Protein AF-B1ASC2-F1 (afdb_monomer)

Structure (mmCIF, N/CA/C/O backbone):
data_AF-B1ASC2-F1
#
_entry.id   AF-B1ASC2-F1
#
loop_
_atom_site.group_PDB
_atom_site.id
_atom_site.type_symbol
_atom_site.label_atom_id
_atom_site.label_alt_id
_atom_site.label_comp_id
_atom_site.label_asym_id
_atom_site.label_entity_id
_atom_site.label_seq_id
_atom_site.pdbx_PDB_ins_code
_atom_site.Cartn_x
_atom_site.Cartn_y
_atom_site.Cartn_z
_atom_site.occupancy
_atom_site.B_iso_or_equiv
_atom_site.auth_seq_id
_atom_site.auth_comp_id
_atom_site.auth_asym_id
_atom_site.auth_atom_id
_atom_site.pdbx_PDB_model_num
ATOM 1 N N . MET A 1 1 ? -4.327 -18.646 -34.643 1.00 48.09 1 MET A N 1
ATOM 2 C CA . MET A 1 1 ? -3.359 -17.530 -34.500 1.00 48.09 1 MET A CA 1
ATOM 3 C C . MET A 1 1 ? -2.990 -17.373 -33.022 1.00 48.09 1 MET A C 1
ATOM 5 O O . MET A 1 1 ? -3.850 -17.023 -32.224 1.00 48.09 1 MET A O 1
ATOM 9 N N . VAL A 1 2 ? -1.765 -17.725 -32.619 1.00 52.84 2 VAL A N 1
ATOM 10 C CA . VAL A 1 2 ? -1.360 -17.762 -31.197 1.00 52.84 2 VAL A CA 1
ATOM 11 C C . VAL A 1 2 ? -1.056 -16.341 -30.705 1.00 52.84 2 VAL A C 1
ATOM 13 O O . VAL A 1 2 ? -0.264 -15.628 -31.321 1.00 52.84 2 VAL A O 1
ATOM 16 N N . LYS A 1 3 ? -1.694 -15.901 -29.609 1.00 54.62 3 LYS A N 1
ATOM 17 C CA . LYS A 1 3 ? -1.394 -14.604 -28.973 1.00 54.62 3 LYS A CA 1
ATOM 18 C C . LYS A 1 3 ? 0.093 -14.581 -28.577 1.00 54.62 3 LYS A C 1
ATOM 20 O O . LYS A 1 3 ? 0.542 -15.558 -27.977 1.00 54.62 3 LYS A O 1
ATOM 25 N N . PRO A 1 4 ? 0.861 -13.512 -28.869 1.00 59.12 4 PRO A N 1
ATOM 26 C CA . PRO A 1 4 ? 2.256 -13.432 -28.447 1.00 59.12 4 PRO A CA 1
ATOM 27 C C . PRO A 1 4 ? 2.325 -13.560 -26.920 1.00 59.12 4 PRO A C 1
ATOM 29 O O . PRO A 1 4 ? 1.859 -12.684 -26.192 1.00 59.12 4 PRO A O 1
ATOM 32 N N . LYS A 1 5 ? 2.854 -14.689 -26.435 1.00 58.66 5 LYS A N 1
ATOM 33 C CA . LYS A 1 5 ? 2.999 -14.963 -25.004 1.00 58.66 5 LYS A CA 1
ATOM 34 C C . LYS A 1 5 ? 4.185 -14.167 -24.470 1.00 58.66 5 LYS A C 1
ATOM 36 O O . LYS A 1 5 ? 5.317 -14.339 -24.917 1.00 58.66 5 LYS A O 1
ATOM 41 N N . TYR A 1 6 ? 3.930 -13.311 -23.484 1.00 61.12 6 TYR A N 1
ATOM 42 C CA . TYR A 1 6 ? 4.990 -12.774 -22.639 1.00 61.12 6 TYR A CA 1
ATOM 43 C C . TYR A 1 6 ? 5.645 -13.945 -21.894 1.00 61.12 6 TYR A C 1
ATOM 45 O O . TYR A 1 6 ? 4.983 -14.608 -21.097 1.00 61.12 6 TYR A O 1
ATOM 53 N N . LYS A 1 7 ? 6.928 -14.226 -22.163 1.00 60.34 7 LYS A N 1
ATOM 54 C CA . LYS A 1 7 ? 7.710 -15.148 -21.331 1.00 60.34 7 LYS A CA 1
ATOM 55 C C . LYS A 1 7 ? 7.836 -14.502 -19.948 1.00 60.34 7 LYS A C 1
ATOM 57 O O . LYS A 1 7 ? 8.426 -13.427 -19.824 1.00 60.34 7 LYS A O 1
ATOM 62 N N . GLY A 1 8 ? 7.194 -15.112 -18.949 1.00 58.59 8 GLY A N 1
ATOM 63 C CA . GLY A 1 8 ? 7.241 -14.668 -17.559 1.00 58.59 8 GLY A CA 1
ATOM 64 C C . GLY A 1 8 ? 8.684 -14.489 -17.089 1.00 58.59 8 GLY A C 1
ATOM 65 O O . GLY A 1 8 ? 9.594 -15.175 -17.554 1.00 58.59 8 GLY A O 1
ATOM 66 N N . ARG A 1 9 ? 8.903 -13.515 -16.206 1.00 59.28 9 ARG A N 1
ATOM 67 C CA . ARG A 1 9 ? 10.225 -13.229 -15.647 1.00 59.28 9 ARG A CA 1
ATOM 68 C C . ARG A 1 9 ? 10.634 -14.406 -14.755 1.00 59.28 9 ARG A C 1
ATOM 70 O O . ARG A 1 9 ? 9.859 -14.781 -13.881 1.00 59.28 9 ARG A O 1
ATOM 77 N N . SER A 1 10 ? 11.842 -14.942 -14.928 1.00 63.41 10 SER A N 1
ATOM 78 C CA . SER A 1 10 ? 12.499 -15.650 -13.828 1.00 63.41 10 SER A CA 1
ATOM 79 C C . SER A 1 10 ? 12.568 -14.700 -12.628 1.00 63.41 10 SER A C 1
ATOM 81 O O . SER A 1 10 ? 12.753 -13.490 -12.798 1.00 63.41 10 SER A O 1
ATOM 83 N N . THR A 1 11 ? 12.397 -15.223 -11.417 1.00 66.69 11 THR A N 1
ATOM 84 C CA . THR A 1 11 ? 12.449 -14.438 -10.170 1.00 66.69 11 THR A CA 1
ATOM 85 C C . THR A 1 11 ? 13.784 -13.716 -9.982 1.00 66.69 11 THR A C 1
ATOM 87 O O . THR A 1 11 ? 13.817 -12.674 -9.336 1.00 66.69 11 THR A O 1
ATOM 90 N N . ILE A 1 12 ? 14.859 -14.214 -10.604 1.00 74.50 12 ILE A N 1
ATOM 91 C CA . ILE A 1 12 ? 16.190 -13.599 -10.612 1.00 74.50 12 ILE A CA 1
ATOM 92 C C . ILE A 1 12 ? 16.609 -13.313 -12.056 1.00 74.50 12 ILE A C 1
ATOM 94 O O . ILE A 1 12 ? 16.599 -14.208 -12.909 1.00 74.50 12 ILE A O 1
ATOM 98 N N . ASN A 1 13 ? 16.994 -12.066 -12.332 1.00 79.56 13 ASN A N 1
ATOM 99 C CA . ASN A 1 13 ? 17.598 -11.667 -13.600 1.00 79.56 13 ASN A CA 1
ATOM 100 C C . ASN A 1 13 ? 19.127 -11.685 -13.472 1.00 79.56 13 ASN A C 1
ATOM 102 O O . ASN A 1 13 ? 19.689 -10.867 -12.751 1.00 79.56 13 ASN A O 1
ATOM 106 N N . ARG A 1 14 ? 19.796 -12.589 -14.195 1.00 82.69 14 ARG A N 1
ATOM 107 C CA . ARG A 1 14 ? 21.259 -12.770 -14.143 1.00 82.69 14 ARG A CA 1
ATOM 108 C C . ARG A 1 14 ? 22.046 -11.744 -14.974 1.00 82.69 14 ARG A C 1
ATOM 110 O O . ARG A 1 14 ? 23.262 -11.852 -15.071 1.00 82.69 14 ARG A O 1
ATOM 117 N N . SER A 1 15 ? 21.388 -10.774 -15.615 1.00 84.31 15 SER A N 1
ATOM 118 C CA . SER A 1 15 ? 22.087 -9.814 -16.474 1.00 84.31 15 SER A CA 1
ATOM 119 C C . SER A 1 15 ? 22.940 -8.819 -15.675 1.00 84.31 15 SER A C 1
ATOM 121 O O . SER A 1 15 ? 22.517 -8.296 -14.647 1.00 84.31 15 SER A O 1
ATOM 123 N N . ALA A 1 16 ? 24.120 -8.473 -16.189 1.00 86.31 16 ALA A N 1
ATOM 124 C CA . ALA A 1 16 ? 24.997 -7.458 -15.594 1.00 86.31 16 ALA A CA 1
ATOM 125 C C . ALA A 1 16 ? 24.606 -6.007 -15.966 1.00 86.31 16 ALA A C 1
ATOM 127 O O . ALA A 1 16 ? 25.355 -5.065 -15.718 1.00 86.31 16 ALA A O 1
ATOM 128 N N . ALA A 1 17 ? 23.435 -5.803 -16.583 1.00 87.62 17 ALA A N 1
ATOM 129 C CA . ALA A 1 17 ? 23.008 -4.498 -17.079 1.00 87.62 17 ALA A CA 1
ATOM 130 C C . ALA A 1 17 ? 22.857 -3.475 -15.942 1.00 87.62 17 ALA A C 1
ATOM 132 O O . ALA A 1 17 ? 22.321 -3.786 -14.880 1.00 87.62 17 ALA A O 1
ATOM 133 N N . SER A 1 18 ? 23.228 -2.217 -16.191 1.00 86.62 18 SER A N 1
ATOM 134 C CA . SER A 1 18 ? 23.142 -1.137 -15.193 1.00 86.62 18 SER A CA 1
ATOM 135 C C . SER A 1 18 ? 21.715 -0.858 -14.695 1.00 86.62 18 SER A C 1
ATOM 137 O O . SER A 1 18 ? 21.534 -0.326 -13.601 1.00 86.62 18 SER A O 1
ATOM 139 N N . THR A 1 19 ? 20.699 -1.246 -15.469 1.00 87.44 19 THR A N 1
ATOM 140 C CA . THR A 1 19 ? 19.272 -1.161 -15.123 1.00 87.44 19 THR A CA 1
ATOM 141 C C . THR A 1 19 ? 18.757 -2.363 -14.335 1.00 87.44 19 THR A C 1
ATOM 143 O O . THR A 1 19 ? 17.607 -2.342 -13.900 1.00 87.44 19 THR A O 1
ATOM 146 N N . ASN A 1 20 ? 19.554 -3.418 -14.150 1.00 90.25 20 ASN A N 1
ATOM 147 C CA . ASN A 1 20 ? 19.141 -4.597 -13.403 1.00 90.25 20 ASN A CA 1
ATOM 148 C C . ASN A 1 20 ? 19.358 -4.383 -11.893 1.00 90.25 20 ASN A C 1
ATOM 150 O O . ASN A 1 20 ? 20.506 -4.227 -11.476 1.00 90.25 20 ASN A O 1
ATOM 154 N N . PRO A 1 21 ? 18.298 -4.402 -11.060 1.00 89.00 21 PRO A N 1
ATOM 155 C CA . PRO A 1 21 ? 18.442 -4.287 -9.610 1.00 89.00 21 PRO A CA 1
ATOM 156 C C . PRO A 1 21 ? 19.147 -5.486 -8.963 1.00 89.00 21 PRO 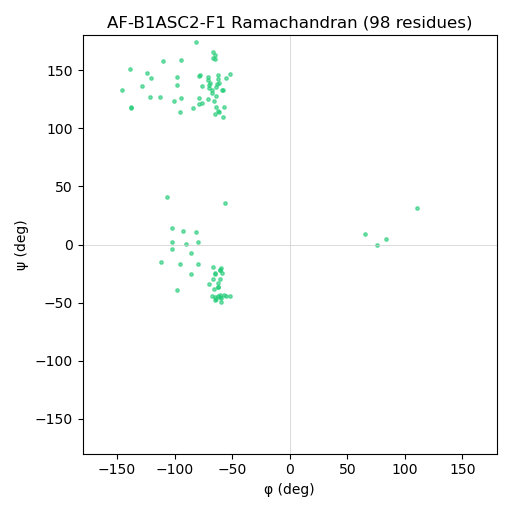A C 1
ATOM 158 O O . PRO A 1 21 ? 19.596 -5.366 -7.830 1.00 89.00 21 PRO A O 1
ATOM 161 N N . ASP A 1 22 ? 19.204 -6.632 -9.647 1.00 88.00 22 ASP A N 1
ATOM 162 C CA . ASP A 1 22 ? 19.778 -7.877 -9.119 1.00 88.00 22 ASP A CA 1
ATOM 163 C C . ASP A 1 22 ? 21.190 -8.153 -9.674 1.00 88.00 22 ASP A C 1
ATOM 165 O O . ASP A 1 22 ? 21.690 -9.270 -9.570 1.00 88.00 22 ASP A O 1
ATOM 169 N N . ARG A 1 23 ? 21.834 -7.155 -10.302 1.00 87.31 23 ARG A N 1
ATOM 170 C CA . ARG A 1 23 ? 23.201 -7.308 -10.820 1.00 87.31 23 ARG A CA 1
ATOM 171 C C . ARG A 1 23 ? 24.216 -7.372 -9.679 1.00 87.31 23 ARG A C 1
ATOM 173 O O . ARG A 1 23 ? 24.090 -6.643 -8.697 1.00 87.31 23 ARG A O 1
ATOM 180 N N . VAL A 1 24 ? 25.258 -8.179 -9.862 1.00 81.75 24 VAL A N 1
ATOM 181 C CA . VAL A 1 24 ? 26.421 -8.194 -8.966 1.00 81.75 24 VAL A CA 1
ATOM 182 C C . VAL A 1 24 ? 27.197 -6.884 -9.137 1.00 81.75 24 VAL A C 1
ATOM 184 O O . VAL A 1 24 ? 27.332 -6.367 -10.251 1.00 81.75 24 VAL A O 1
ATOM 187 N N . GLN A 1 25 ? 27.664 -6.312 -8.031 1.00 73.38 25 GLN A N 1
ATOM 188 C CA . GLN A 1 25 ? 28.511 -5.122 -8.038 1.00 73.38 25 GLN A CA 1
ATOM 189 C C . GLN A 1 25 ? 29.895 -5.514 -8.573 1.00 73.38 25 GLN A C 1
ATOM 191 O O . GLN A 1 25 ? 30.488 -6.481 -8.104 1.00 73.38 25 GLN A O 1
ATOM 196 N N . GLY A 1 26 ? 30.372 -4.824 -9.611 1.00 68.19 26 GLY A N 1
ATOM 197 C CA . GLY A 1 26 ? 31.677 -5.109 -10.214 1.00 68.19 26 GLY A CA 1
ATOM 198 C C . GLY A 1 26 ? 32.830 -4.822 -9.248 1.00 68.19 26 GLY A C 1
ATOM 199 O O . GLY A 1 26 ? 32.672 -4.051 -8.298 1.00 68.19 26 GLY A O 1
ATOM 200 N N . ALA A 1 27 ? 33.995 -5.423 -9.508 1.00 58.25 27 ALA A N 1
ATOM 201 C CA . ALA A 1 27 ? 35.225 -5.126 -8.778 1.00 58.25 27 ALA A CA 1
ATOM 202 C C . ALA A 1 27 ? 35.541 -3.619 -8.894 1.00 58.25 27 ALA A C 1
ATOM 204 O O . ALA A 1 27 ? 35.679 -3.103 -10.000 1.00 58.25 27 ALA A O 1
ATOM 205 N N . GLY A 1 28 ? 35.577 -2.907 -7.761 1.00 60.91 28 GLY A N 1
ATOM 206 C CA . GLY A 1 28 ? 35.709 -1.438 -7.703 1.00 60.91 28 GLY A CA 1
ATOM 207 C C . GLY A 1 28 ? 34.450 -0.699 -7.225 1.00 60.91 28 GLY A C 1
ATOM 208 O O . GLY A 1 28 ? 34.182 0.409 -7.680 1.00 60.91 28 GLY A O 1
ATOM 209 N N . GLY A 1 29 ? 33.661 -1.330 -6.344 1.00 59.75 29 GLY A N 1
ATOM 210 C CA . GLY A 1 29 ? 32.283 -1.025 -5.934 1.00 59.75 29 GLY A CA 1
ATOM 211 C C . GLY A 1 29 ? 31.919 0.361 -5.374 1.00 59.75 29 GLY A C 1
ATOM 212 O O . GLY A 1 29 ? 31.027 0.428 -4.543 1.00 59.75 29 GLY A O 1
ATOM 213 N N . GLN A 1 30 ? 32.498 1.465 -5.840 1.00 63.97 30 GLN A N 1
ATOM 214 C CA . GLN A 1 30 ? 32.151 2.821 -5.384 1.00 63.97 30 GLN A CA 1
ATOM 215 C C . GLN A 1 30 ? 31.442 3.677 -6.453 1.00 63.97 30 GLN A C 1
ATOM 217 O O . GLN A 1 30 ? 30.788 4.655 -6.118 1.00 63.97 30 GLN A O 1
ATOM 222 N N . ASN A 1 31 ? 31.473 3.281 -7.734 1.00 76.12 31 ASN A N 1
ATOM 223 C CA . ASN A 1 31 ? 30.886 4.061 -8.845 1.00 76.12 31 ASN A CA 1
ATOM 224 C C . ASN A 1 31 ? 29.530 3.532 -9.352 1.00 76.12 31 ASN A C 1
ATOM 226 O O . ASN A 1 31 ? 28.969 4.008 -10.343 1.00 76.12 31 ASN A O 1
ATOM 230 N N . MET A 1 32 ? 29.010 2.480 -8.725 1.00 83.75 32 MET A N 1
ATOM 231 C CA . MET A 1 32 ? 27.827 1.768 -9.187 1.00 83.75 32 MET A CA 1
ATOM 232 C C . MET A 1 32 ? 26.572 2.231 -8.448 1.00 83.75 32 MET A C 1
ATOM 234 O O . MET A 1 32 ? 26.564 2.356 -7.236 1.00 83.75 32 MET A O 1
ATOM 238 N N . ARG A 1 33 ? 25.468 2.417 -9.182 1.00 88.38 33 ARG A N 1
ATOM 239 C CA . ARG A 1 33 ? 24.158 2.690 -8.565 1.00 88.38 33 ARG A CA 1
ATOM 240 C C . ARG A 1 33 ? 23.686 1.507 -7.716 1.00 88.38 33 ARG A C 1
ATOM 242 O O . ARG A 1 33 ? 23.671 0.389 -8.234 1.00 88.38 33 ARG A O 1
ATOM 249 N N . ASP A 1 34 ? 23.183 1.797 -6.519 1.00 88.44 34 ASP A N 1
ATOM 250 C CA . ASP A 1 34 ? 22.562 0.819 -5.618 1.00 88.44 34 ASP A CA 1
ATOM 251 C C . ASP A 1 34 ? 21.251 0.242 -6.155 1.00 88.44 34 ASP A C 1
ATOM 253 O O . ASP A 1 34 ? 20.544 0.860 -6.961 1.00 88.44 34 ASP A O 1
ATOM 257 N N . ARG A 1 35 ? 20.849 -0.914 -5.614 1.00 90.31 35 ARG A N 1
ATOM 258 C CA . ARG A 1 35 ? 19.581 -1.591 -5.935 1.00 90.31 35 ARG A CA 1
ATOM 259 C C . ARG A 1 35 ? 18.362 -0.673 -5.797 1.00 90.31 35 ARG A C 1
ATOM 261 O O . ARG A 1 35 ? 17.497 -0.673 -6.676 1.00 90.31 35 ARG A O 1
ATOM 268 N N . GLY A 1 36 ? 18.297 0.117 -4.723 1.00 92.62 36 GLY A N 1
ATOM 269 C CA . GLY A 1 36 ? 17.217 1.083 -4.486 1.00 92.62 36 GLY A CA 1
ATOM 270 C C . GLY A 1 36 ? 17.188 2.186 -5.546 1.00 92.62 36 GLY A C 1
ATOM 271 O O . GLY A 1 36 ? 16.150 2.443 -6.160 1.00 92.62 36 GLY A O 1
ATOM 272 N N . THR A 1 37 ? 18.354 2.753 -5.852 1.00 92.62 37 THR A N 1
ATOM 273 C CA . THR A 1 37 ? 18.519 3.773 -6.894 1.00 92.62 37 THR A CA 1
ATOM 274 C C . THR A 1 37 ? 18.111 3.250 -8.270 1.00 92.62 37 THR A C 1
ATOM 276 O O . THR A 1 37 ? 17.380 3.926 -8.993 1.00 92.62 37 THR A O 1
ATOM 279 N N . ILE A 1 38 ? 18.507 2.027 -8.630 1.00 93.06 38 ILE A N 1
ATOM 280 C CA . ILE A 1 38 ? 18.115 1.405 -9.901 1.00 93.06 38 ILE A CA 1
ATOM 281 C C . ILE A 1 38 ? 16.593 1.226 -9.980 1.00 93.06 38 ILE A C 1
ATOM 283 O O . ILE A 1 38 ? 15.997 1.542 -11.009 1.00 93.06 38 ILE A O 1
ATOM 287 N N . ARG A 1 39 ? 15.94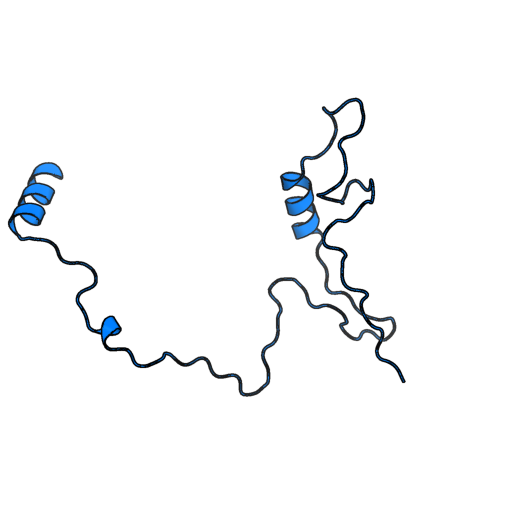1 0.750 -8.909 1.00 93.12 39 ARG A N 1
ATOM 288 C CA . ARG A 1 39 ? 14.473 0.600 -8.869 1.00 93.12 39 ARG A CA 1
ATOM 289 C C . ARG A 1 39 ? 13.761 1.940 -9.052 1.00 93.12 39 ARG A C 1
ATOM 291 O O . ARG A 1 39 ? 12.855 2.018 -9.878 1.00 93.12 39 ARG A O 1
ATOM 298 N N . ARG A 1 40 ? 14.213 2.990 -8.361 1.00 94.69 40 ARG A N 1
ATOM 299 C CA . ARG A 1 40 ? 13.685 4.356 -8.505 1.00 94.69 40 ARG A CA 1
ATOM 300 C C . ARG A 1 40 ? 13.840 4.886 -9.932 1.00 94.69 40 ARG A C 1
ATOM 302 O O . ARG A 1 40 ? 12.889 5.402 -10.503 1.00 94.69 40 ARG A O 1
ATOM 309 N N . LEU A 1 41 ? 15.012 4.724 -10.545 1.00 94.50 41 LEU A N 1
ATOM 310 C CA . LEU A 1 41 ? 15.228 5.162 -11.928 1.00 94.50 41 LEU A CA 1
ATOM 311 C C . LEU A 1 41 ? 14.384 4.365 -12.929 1.00 94.50 41 LEU A C 1
ATOM 313 O O . LEU A 1 41 ? 13.861 4.930 -13.885 1.00 94.50 41 LEU A O 1
ATOM 317 N N . ASN A 1 42 ? 14.226 3.059 -12.715 1.00 92.44 42 ASN A N 1
ATOM 318 C CA . ASN A 1 42 ? 13.363 2.231 -13.554 1.00 92.44 42 ASN A CA 1
ATOM 319 C C . ASN A 1 42 ? 11.882 2.603 -13.418 1.00 92.44 42 ASN A C 1
ATOM 321 O O . ASN A 1 42 ? 11.155 2.454 -14.398 1.00 92.44 42 ASN A O 1
ATOM 325 N N . MET A 1 43 ? 11.452 3.103 -12.254 1.00 93.06 43 MET A N 1
ATOM 326 C CA . MET A 1 43 ? 10.102 3.635 -12.058 1.00 93.06 43 MET A CA 1
ATOM 327 C C . MET A 1 43 ? 9.841 4.813 -13.010 1.00 93.06 43 MET A C 1
ATOM 329 O O . MET A 1 43 ? 8.893 4.755 -13.786 1.00 93.06 43 MET A O 1
ATOM 333 N N . TYR A 1 44 ? 10.746 5.797 -13.087 1.00 94.00 44 TYR A N 1
ATOM 334 C CA . TYR A 1 44 ? 10.593 6.925 -14.023 1.00 94.00 44 TYR A CA 1
ATOM 335 C C . TYR A 1 44 ? 10.651 6.527 -15.507 1.00 94.00 44 TYR A C 1
ATOM 337 O O . TYR A 1 44 ? 10.131 7.232 -16.366 1.00 94.00 44 TYR A O 1
ATOM 345 N N . ARG A 1 45 ? 11.293 5.400 -15.839 1.00 90.38 45 ARG A N 1
ATOM 346 C CA . ARG A 1 45 ? 11.432 4.911 -17.225 1.00 90.38 45 ARG A CA 1
ATOM 347 C C . ARG A 1 45 ? 10.296 3.988 -17.658 1.00 90.38 45 ARG A C 1
ATOM 349 O O . ARG A 1 45 ? 10.340 3.455 -18.771 1.00 90.38 45 ARG A O 1
ATOM 356 N N . GLN A 1 46 ? 9.323 3.729 -16.793 1.00 89.69 46 GLN A N 1
ATOM 357 C CA . GLN A 1 46 ? 8.314 2.725 -17.060 1.00 89.69 46 GLN A CA 1
ATOM 358 C C . GLN A 1 46 ? 7.356 3.157 -18.180 1.00 89.69 46 GLN A C 1
ATOM 360 O O . GLN A 1 46 ? 6.857 4.276 -18.196 1.00 89.69 46 GLN A O 1
ATOM 365 N N . LYS A 1 47 ? 7.078 2.241 -19.116 1.00 89.38 47 LYS A N 1
ATOM 366 C CA . LYS A 1 47 ? 6.110 2.428 -20.204 1.00 89.38 47 LYS A CA 1
ATOM 367 C C . LYS A 1 47 ? 5.296 1.157 -20.423 1.00 89.38 47 LYS A C 1
ATOM 369 O O . LYS A 1 47 ? 5.772 0.044 -20.184 1.00 89.38 47 LYS A O 1
ATOM 374 N N . GLU A 1 48 ? 4.073 1.335 -20.898 1.00 90.62 48 GLU A N 1
ATOM 375 C CA . GLU A 1 48 ? 3.218 0.256 -21.382 1.00 90.62 48 GLU A CA 1
ATOM 376 C C . GLU A 1 48 ? 3.863 -0.457 -22.580 1.00 90.62 48 GLU A C 1
ATOM 378 O O . GLU A 1 48 ? 4.436 0.181 -23.467 1.00 90.62 48 GLU A O 1
ATOM 383 N N . ARG A 1 49 ? 3.779 -1.792 -22.627 1.00 89.62 49 ARG A N 1
ATOM 384 C CA . ARG A 1 49 ? 4.364 -2.577 -23.726 1.00 89.62 49 ARG A CA 1
ATOM 385 C C . ARG A 1 49 ? 3.285 -2.978 -24.719 1.00 89.62 49 ARG A C 1
ATOM 387 O O . ARG A 1 49 ? 2.339 -3.671 -24.345 1.00 89.62 49 ARG A O 1
ATOM 394 N N . ARG A 1 50 ? 3.476 -2.616 -25.988 1.00 91.56 50 ARG A N 1
ATOM 395 C CA . ARG A 1 50 ? 2.589 -2.952 -27.112 1.00 91.56 50 ARG A CA 1
ATOM 396 C C . ARG A 1 50 ? 3.242 -3.953 -28.071 1.00 91.56 50 ARG A C 1
ATOM 398 O O . ARG A 1 50 ? 4.463 -4.094 -28.090 1.00 91.56 50 ARG A O 1
ATOM 405 N N . ASN A 1 51 ? 2.427 -4.669 -28.842 1.00 92.12 51 ASN A N 1
ATOM 406 C CA . ASN A 1 51 ? 2.885 -5.457 -29.986 1.00 92.12 51 ASN A CA 1
ATOM 407 C C . ASN A 1 51 ? 3.065 -4.562 -31.227 1.00 92.12 51 ASN A C 1
ATOM 409 O O . ASN A 1 51 ? 2.687 -3.393 -31.216 1.00 92.12 51 ASN A O 1
ATOM 413 N N . SER A 1 52 ? 3.592 -5.124 -32.317 1.00 92.38 52 SER A N 1
ATOM 414 C CA . SER A 1 52 ? 3.765 -4.408 -33.593 1.00 92.38 52 SER A CA 1
ATOM 415 C C . SER A 1 52 ? 2.461 -3.877 -34.202 1.00 92.38 52 SER A C 1
ATOM 417 O O . SER A 1 52 ? 2.494 -2.953 -35.000 1.00 92.38 52 SER A O 1
ATOM 419 N N . ARG A 1 53 ? 1.306 -4.427 -33.807 1.00 93.56 53 ARG A N 1
ATOM 420 C CA . ARG A 1 53 ? -0.034 -3.983 -34.226 1.00 93.56 53 ARG A CA 1
ATOM 421 C C . ARG A 1 53 ? -0.648 -2.954 -33.264 1.00 93.56 53 ARG A C 1
ATOM 423 O O . ARG A 1 53 ? -1.854 -2.743 -33.296 1.00 93.56 53 ARG A O 1
ATOM 430 N N . GLY A 1 54 ? 0.133 -2.404 -32.333 1.00 90.88 54 GLY A N 1
ATOM 431 C CA . GLY A 1 54 ? -0.325 -1.417 -31.350 1.00 90.88 54 GLY A CA 1
ATOM 432 C C . GLY A 1 54 ? -1.159 -1.969 -30.185 1.00 90.88 54 GLY A C 1
ATOM 433 O O . GLY A 1 54 ? -1.526 -1.206 -29.293 1.00 90.88 54 GLY A O 1
ATOM 434 N N . LYS A 1 55 ? -1.430 -3.281 -30.120 1.00 92.12 55 LYS A N 1
ATOM 435 C CA . LYS A 1 55 ? -2.189 -3.881 -29.007 1.00 92.12 55 LYS A CA 1
ATOM 436 C C . LYS A 1 55 ? -1.323 -4.015 -27.760 1.00 92.12 55 LYS A C 1
ATOM 438 O O . LYS A 1 55 ? -0.185 -4.482 -27.831 1.00 92.12 55 LYS A O 1
ATOM 443 N N . VAL A 1 56 ? -1.897 -3.669 -26.616 1.00 89.56 56 VAL A N 1
ATOM 444 C CA . VAL A 1 56 ? -1.263 -3.744 -25.296 1.00 89.56 56 VAL A CA 1
ATOM 445 C C . VAL A 1 56 ? -0.994 -5.200 -24.917 1.00 89.56 56 VAL A C 1
ATOM 447 O O . VAL A 1 56 ? -1.906 -6.022 -24.895 1.00 89.56 56 VAL A O 1
ATOM 450 N N . ILE A 1 57 ? 0.267 -5.529 -24.629 1.00 90.06 57 ILE A N 1
ATOM 451 C CA . ILE A 1 57 ? 0.691 -6.841 -24.111 1.00 90.06 57 ILE A CA 1
ATOM 452 C C . ILE A 1 57 ? 0.852 -6.782 -22.590 1.00 90.06 57 ILE A C 1
ATOM 454 O O . ILE A 1 57 ? 0.537 -7.745 -21.895 1.00 90.06 57 ILE A O 1
ATOM 458 N N . LYS A 1 58 ? 1.387 -5.669 -22.072 1.00 87.12 58 LYS A N 1
ATOM 459 C CA . LYS A 1 58 ? 1.590 -5.457 -20.638 1.00 87.12 58 LYS A CA 1
ATOM 460 C C . LYS A 1 58 ? 1.188 -4.027 -20.266 1.00 87.12 58 LYS A C 1
ATOM 462 O O . LYS A 1 58 ? 1.843 -3.109 -20.775 1.00 87.12 58 LYS A O 1
ATOM 467 N N . PRO A 1 59 ? 0.185 -3.846 -19.385 1.00 89.12 59 PRO A N 1
ATOM 468 C CA . PRO A 1 59 ? -0.201 -2.528 -18.899 1.00 89.12 59 PRO A CA 1
ATOM 469 C C . PRO A 1 59 ? 0.906 -1.917 -18.032 1.00 89.12 59 PRO A C 1
ATOM 471 O O . PRO A 1 59 ? 1.847 -2.601 -17.601 1.00 89.12 59 PRO A O 1
ATOM 474 N N . LEU A 1 60 ? 0.803 -0.613 -17.778 1.00 89.69 60 LEU A N 1
ATOM 475 C CA . LEU A 1 60 ? 1.661 0.061 -16.811 1.00 89.69 60 LEU A CA 1
ATOM 476 C C . LEU A 1 60 ? 1.396 -0.466 -15.388 1.00 89.69 60 LEU A C 1
ATOM 478 O O . LEU A 1 60 ? 0.385 -1.112 -15.110 1.00 89.69 60 LEU A O 1
ATOM 482 N N . GLN A 1 61 ? 2.326 -0.200 -14.471 1.00 88.00 61 GLN A N 1
ATOM 483 C CA . GLN A 1 61 ? 2.108 -0.464 -13.049 1.00 88.00 61 GLN A CA 1
ATOM 484 C C . GLN A 1 61 ? 0.944 0.414 -12.591 1.00 88.00 61 GLN A C 1
ATOM 486 O O . GLN A 1 61 ? 0.843 1.563 -13.013 1.00 88.00 61 GLN A O 1
ATOM 491 N N . TYR A 1 62 ? 0.064 -0.160 -11.771 1.00 88.44 62 TYR A N 1
ATOM 492 C CA . TYR A 1 62 ? -1.136 0.496 -11.237 1.00 88.44 62 TYR A CA 1
ATOM 493 C C . TYR A 1 62 ? -2.215 0.868 -12.271 1.00 88.44 62 TYR A C 1
ATOM 495 O O . TYR A 1 62 ? -3.201 1.499 -11.917 1.00 88.44 62 TYR A O 1
ATOM 503 N N . GLN A 1 63 ? -2.086 0.420 -13.525 1.00 91.50 63 GLN A N 1
ATOM 504 C CA . GLN A 1 63 ? -3.138 0.507 -14.550 1.00 91.50 63 GLN A CA 1
ATOM 505 C C . GLN A 1 63 ? -3.761 -0.869 -14.826 1.00 91.50 63 GLN A C 1
ATOM 507 O O . GLN A 1 63 ? -3.980 -1.263 -15.972 1.00 91.50 63 GLN A O 1
ATOM 512 N N . SER A 1 64 ? -3.986 -1.654 -13.772 1.00 88.25 64 S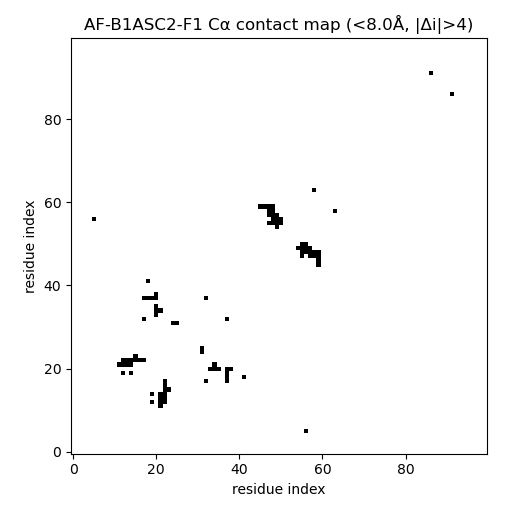ER A N 1
ATOM 513 C CA . SER A 1 64 ? -4.735 -2.904 -13.885 1.00 88.25 64 SER A CA 1
ATOM 514 C C . SER A 1 64 ? -6.207 -2.609 -14.142 1.00 88.25 64 SER A C 1
ATOM 516 O O . SER A 1 64 ? -6.793 -1.751 -13.487 1.00 88.25 64 SER A O 1
ATOM 518 N N . THR A 1 65 ? -6.810 -3.357 -15.057 1.00 88.31 65 THR A N 1
ATOM 519 C CA . THR A 1 65 ? -8.247 -3.314 -15.313 1.00 88.31 65 THR A CA 1
ATOM 520 C C . THR A 1 65 ? -8.940 -4.452 -14.576 1.00 88.31 65 THR A C 1
ATOM 522 O O . THR A 1 65 ? -8.389 -5.545 -14.431 1.00 88.31 65 THR A O 1
ATOM 525 N N . VAL A 1 66 ? -10.147 -4.184 -14.087 1.00 89.62 66 VAL A N 1
ATOM 526 C CA . VAL A 1 66 ? -11.036 -5.199 -13.513 1.00 89.62 66 VAL A CA 1
ATOM 527 C C . VAL A 1 66 ? -12.001 -5.696 -14.587 1.00 89.62 66 VAL A C 1
ATOM 529 O O . VAL A 1 66 ? -12.211 -5.024 -15.600 1.00 89.62 66 VAL A O 1
ATOM 532 N N . ALA A 1 67 ? -12.578 -6.883 -14.395 1.00 90.25 67 ALA A N 1
ATOM 533 C CA . ALA A 1 67 ? -13.602 -7.383 -1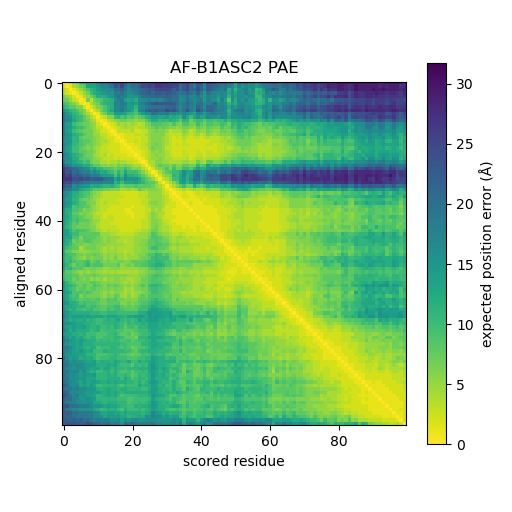5.305 1.00 90.25 67 ALA A CA 1
ATOM 534 C C . ALA A 1 67 ? -14.828 -6.452 -15.293 1.00 90.25 67 ALA A C 1
ATOM 536 O O . ALA A 1 67 ? -15.175 -5.891 -14.249 1.00 90.25 67 ALA A O 1
ATOM 537 N N . SER A 1 68 ? -15.497 -6.299 -16.439 1.00 87.12 68 SER A N 1
ATOM 538 C CA . SER A 1 68 ? -16.752 -5.540 -16.496 1.00 87.12 68 SER A CA 1
ATOM 539 C C . SER A 1 68 ? -17.774 -6.167 -15.544 1.00 87.12 68 SER A C 1
ATOM 541 O O . SER A 1 68 ? -17.909 -7.389 -15.507 1.00 87.12 68 SER A O 1
ATOM 543 N N . GLY A 1 69 ? -18.443 -5.342 -14.739 1.00 89.06 69 GLY A N 1
ATOM 544 C CA . GLY A 1 69 ? -19.360 -5.805 -13.693 1.00 89.06 69 GLY A CA 1
ATOM 545 C C . GLY A 1 69 ? -18.695 -6.184 -12.366 1.00 89.06 69 GLY A C 1
ATOM 546 O O . GLY A 1 69 ? -19.388 -6.634 -11.457 1.00 89.06 69 GLY A O 1
ATOM 547 N N . THR A 1 70 ? -17.381 -5.982 -12.209 1.00 91.75 70 THR A N 1
ATOM 548 C CA . THR A 1 70 ? -16.742 -6.088 -10.887 1.00 91.75 70 THR A CA 1
ATOM 549 C C . THR A 1 70 ? -17.295 -4.996 -9.975 1.00 91.75 70 THR A C 1
ATOM 551 O O . THR A 1 70 ? -17.122 -3.810 -10.249 1.00 91.75 70 THR A O 1
ATOM 554 N N . VAL A 1 71 ? -17.944 -5.397 -8.882 1.00 93.06 71 VAL A N 1
ATOM 555 C CA . VAL A 1 71 ? -18.486 -4.484 -7.868 1.00 93.06 71 VAL A CA 1
ATOM 556 C C . VAL A 1 71 ? -17.703 -4.664 -6.576 1.00 93.06 71 VAL A C 1
ATOM 558 O O . VAL A 1 71 ? -17.594 -5.777 -6.066 1.00 93.06 71 VAL A O 1
ATOM 561 N N . ALA A 1 72 ? -17.187 -3.569 -6.023 1.00 92.06 72 ALA A N 1
ATOM 562 C CA . ALA A 1 72 ? -16.623 -3.570 -4.679 1.00 92.06 72 ALA A CA 1
ATOM 563 C C . ALA A 1 72 ? -17.767 -3.513 -3.656 1.00 92.06 72 ALA A C 1
ATOM 565 O O . ALA A 1 72 ? -18.572 -2.583 -3.676 1.00 92.06 72 ALA A O 1
ATOM 566 N N . ARG A 1 73 ? -17.856 -4.515 -2.777 1.00 93.81 73 ARG A N 1
ATOM 567 C CA . ARG A 1 73 ? -18.838 -4.568 -1.685 1.00 93.81 73 ARG A CA 1
ATOM 568 C C . ARG A 1 73 ? -18.115 -4.730 -0.357 1.00 93.81 73 ARG A C 1
ATOM 570 O O . ARG A 1 73 ? -17.072 -5.376 -0.298 1.00 93.81 73 ARG A O 1
ATOM 577 N N . VAL A 1 74 ? -18.687 -4.154 0.693 1.00 94.50 74 VAL A N 1
ATOM 578 C CA . VAL A 1 74 ? -18.227 -4.354 2.068 1.00 94.50 74 VAL A CA 1
ATOM 579 C C . VAL A 1 74 ? -19.049 -5.483 2.671 1.00 94.50 74 VAL A C 1
ATOM 581 O O . VAL A 1 74 ? -20.278 -5.449 2.625 1.00 94.50 74 VAL A O 1
ATOM 584 N N . GLU A 1 75 ? -18.374 -6.497 3.199 1.00 95.56 75 GLU A N 1
ATOM 585 C CA . GLU A 1 75 ? -19.035 -7.601 3.885 1.00 95.56 75 GLU A CA 1
ATOM 586 C C . GLU A 1 75 ? -19.665 -7.106 5.201 1.00 95.56 75 GLU A C 1
ATOM 588 O O . GLU A 1 75 ? -18.994 -6.401 5.973 1.00 95.56 75 GLU A O 1
ATOM 593 N N . PRO A 1 76 ? -20.932 -7.464 5.488 1.00 96.69 76 PRO A N 1
ATOM 594 C CA . PRO A 1 76 ? -21.529 -7.170 6.782 1.00 96.69 76 PRO A CA 1
ATOM 595 C C . PRO A 1 76 ? -20.771 -7.925 7.879 1.00 96.69 76 PRO A C 1
ATOM 597 O O . PRO A 1 76 ? -20.573 -9.132 7.806 1.00 96.69 76 PRO A O 1
ATOM 600 N N . ASN A 1 77 ? -20.344 -7.211 8.918 1.00 96.50 77 ASN A N 1
ATOM 601 C CA . ASN A 1 77 ? -19.580 -7.788 10.020 1.00 96.50 77 ASN A CA 1
ATOM 602 C C . ASN A 1 77 ? -19.940 -7.091 11.333 1.00 96.50 77 ASN A C 1
ATOM 604 O O . ASN A 1 77 ? -19.945 -5.865 11.413 1.00 96.50 77 ASN A O 1
ATOM 608 N N . ILE A 1 78 ? -20.194 -7.866 12.386 1.00 96.00 78 ILE A N 1
ATOM 609 C CA . ILE A 1 78 ? -20.532 -7.331 13.715 1.00 96.00 78 ILE A CA 1
ATOM 610 C C . ILE A 1 78 ? -19.383 -6.466 14.266 1.00 96.00 78 ILE A C 1
ATOM 612 O O . ILE A 1 78 ? -19.621 -5.485 14.967 1.00 96.00 78 ILE A O 1
ATOM 616 N N . LYS A 1 79 ? -18.133 -6.764 13.882 1.00 94.88 79 LYS A N 1
ATOM 617 C CA . LYS A 1 79 ? -16.939 -6.009 14.295 1.00 94.88 79 LYS A CA 1
ATOM 618 C C . LYS A 1 79 ? -16.955 -4.542 13.857 1.00 94.88 79 LYS A C 1
ATOM 620 O O . LYS A 1 79 ? -16.275 -3.744 14.491 1.00 94.88 79 LYS A O 1
ATOM 625 N N . TRP A 1 80 ? -17.727 -4.177 12.828 1.00 95.00 80 TRP A N 1
ATOM 626 C CA . TRP A 1 80 ? -17.885 -2.776 12.412 1.00 95.00 80 TRP A CA 1
ATOM 627 C C . TRP A 1 80 ? -18.567 -1.912 13.475 1.00 95.00 80 TRP A C 1
ATOM 629 O O . TRP A 1 80 ? -18.352 -0.705 13.503 1.00 95.00 80 TRP A O 1
ATOM 639 N N . PHE A 1 81 ? -19.377 -2.523 14.340 1.00 95.81 81 PHE A N 1
ATOM 640 C CA . PHE A 1 81 ? -20.209 -1.816 15.313 1.00 95.81 81 PHE A CA 1
ATOM 641 C C . PHE A 1 81 ? -19.637 -1.851 16.736 1.00 95.81 81 PHE A C 1
ATOM 643 O O . PHE A 1 81 ? -20.198 -1.237 17.638 1.00 95.81 81 PHE A O 1
ATOM 650 N N . GLY A 1 82 ? -18.531 -2.567 16.957 1.00 96.81 82 GLY A N 1
ATOM 651 C CA . GLY A 1 82 ? -17.840 -2.572 18.243 1.00 96.81 82 GLY A CA 1
ATOM 652 C C . GLY A 1 82 ? -16.996 -1.312 18.439 1.00 96.81 82 GLY A C 1
ATOM 653 O O . GLY A 1 82 ? -16.393 -0.801 17.494 1.00 96.81 82 GLY A O 1
ATOM 654 N N . ASN A 1 83 ? -16.894 -0.833 19.680 1.00 95.88 83 ASN A N 1
ATOM 655 C CA . ASN A 1 83 ? -16.023 0.294 20.013 1.00 95.88 83 ASN A CA 1
ATOM 656 C C . ASN A 1 83 ? -14.554 -0.066 19.714 1.00 95.88 83 ASN A C 1
ATOM 658 O O . ASN A 1 83 ? -13.982 -0.939 20.364 1.00 95.88 83 ASN A O 1
ATOM 662 N N . THR A 1 84 ? -13.932 0.608 18.741 1.00 95.94 84 THR A N 1
ATOM 663 C CA . THR A 1 84 ? -12.551 0.311 18.302 1.00 95.94 84 THR A CA 1
ATOM 664 C C . THR A 1 84 ? -11.482 1.015 19.135 1.00 95.94 84 THR A C 1
ATOM 666 O O . THR A 1 84 ? -10.347 0.547 19.212 1.00 95.94 84 THR A O 1
ATOM 669 N N . ARG A 1 85 ? -11.826 2.146 19.757 1.00 94.38 85 ARG A N 1
ATOM 670 C CA . ARG A 1 85 ? -10.952 2.923 20.641 1.00 94.38 85 ARG A CA 1
ATOM 671 C C . ARG A 1 85 ? -11.765 3.382 21.844 1.00 94.38 85 ARG A C 1
ATOM 673 O O . ARG A 1 85 ? -12.731 4.118 21.682 1.00 94.38 85 ARG A O 1
ATOM 680 N N . VAL A 1 86 ? -11.380 2.932 23.035 1.00 95.94 86 VAL A N 1
ATOM 681 C CA . VAL A 1 86 ? -12.023 3.289 24.306 1.00 95.94 86 VAL A C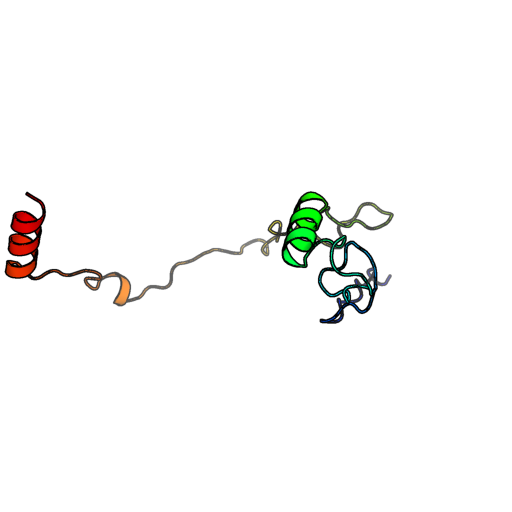A 1
ATOM 682 C C . VAL A 1 86 ? -10.945 3.777 25.260 1.00 95.94 86 VAL A C 1
ATOM 684 O O . VAL A 1 86 ? -9.881 3.168 25.356 1.00 95.94 86 VAL A O 1
ATOM 687 N N . ILE A 1 87 ? -11.230 4.862 25.972 1.00 95.94 87 ILE A N 1
ATOM 688 C CA . ILE A 1 87 ? -10.368 5.406 27.019 1.00 95.94 87 ILE A CA 1
ATOM 689 C C . ILE A 1 87 ? -11.134 5.430 28.342 1.00 95.94 87 ILE A C 1
ATOM 691 O O . ILE A 1 87 ? -12.341 5.661 28.367 1.00 95.94 87 ILE A O 1
ATOM 695 N N . LYS A 1 88 ? -10.437 5.154 29.448 1.00 96.81 88 LYS A N 1
ATOM 696 C CA . LYS A 1 88 ? -11.002 5.298 30.794 1.00 96.81 88 LYS A CA 1
ATOM 697 C C . LYS A 1 88 ? -10.990 6.769 31.200 1.00 96.81 88 LYS A C 1
ATOM 699 O O . LYS A 1 88 ? -10.017 7.464 30.920 1.00 96.81 88 LYS A O 1
ATOM 704 N N . GLN A 1 89 ? -12.004 7.206 31.944 1.00 96.19 89 GLN A N 1
ATOM 705 C CA . GLN A 1 89 ? -12.137 8.607 32.360 1.00 96.19 89 GLN A CA 1
ATOM 706 C C . GLN A 1 89 ? -10.904 9.132 33.114 1.00 96.19 89 GLN A C 1
ATOM 708 O O . GLN A 1 89 ? -10.402 10.199 32.787 1.00 96.19 89 GLN A O 1
ATOM 713 N N . ALA A 1 90 ? -10.358 8.353 34.054 1.00 96.50 90 ALA A N 1
ATOM 714 C CA . ALA A 1 90 ? -9.161 8.744 34.806 1.00 96.50 90 ALA A CA 1
ATOM 715 C C . ALA A 1 90 ? -7.921 8.918 33.909 1.00 96.50 90 ALA A C 1
ATOM 717 O O . ALA A 1 90 ? -7.117 9.818 34.121 1.00 96.50 90 ALA A O 1
ATOM 718 N N . SER A 1 91 ? -7.773 8.076 32.880 1.00 95.56 91 SER A N 1
ATOM 719 C CA . SER A 1 91 ? -6.679 8.199 31.910 1.00 95.56 91 SER A CA 1
ATOM 720 C C . SER A 1 91 ? -6.853 9.420 31.006 1.00 95.56 91 SER A C 1
ATOM 722 O O . SER A 1 91 ? -5.859 10.032 30.638 1.00 95.56 91 SER A O 1
ATOM 724 N N . LEU A 1 92 ? -8.096 9.775 30.663 1.00 96.56 92 LEU A N 1
ATOM 725 C CA . LEU A 1 92 ? -8.406 10.979 29.892 1.00 96.56 92 LEU A CA 1
ATOM 726 C C . LEU A 1 92 ? -8.100 12.248 30.696 1.00 96.56 92 LEU A C 1
ATOM 728 O O . LEU A 1 92 ? -7.471 13.154 30.166 1.00 96.56 92 LEU A O 1
ATOM 732 N N . GLN A 1 93 ? -8.493 12.285 31.969 1.00 96.62 93 GLN A N 1
ATOM 733 C CA . GLN A 1 93 ? -8.230 13.424 32.846 1.00 96.62 93 GLN A CA 1
ATOM 734 C C . GLN A 1 93 ? -6.728 13.614 33.092 1.00 96.62 93 GLN A C 1
ATOM 736 O O . GLN A 1 93 ? -6.214 14.708 32.898 1.00 96.62 93 GLN A O 1
ATOM 741 N N . LYS A 1 94 ? -6.003 12.527 33.383 1.00 97.00 94 LYS A N 1
ATOM 742 C CA . LYS A 1 94 ? -4.539 12.562 33.492 1.00 97.00 94 LYS A CA 1
ATOM 743 C C . LYS A 1 94 ? -3.875 13.077 32.208 1.00 97.00 94 LYS A C 1
ATOM 745 O O . LYS A 1 94 ? -2.946 13.867 32.271 1.00 97.00 94 LYS A O 1
ATOM 750 N N . PHE A 1 95 ? -4.337 12.616 31.045 1.00 96.88 95 PHE A N 1
ATOM 751 C CA . PHE A 1 95 ? -3.801 13.080 29.765 1.00 96.88 95 PHE A CA 1
ATOM 752 C C . PHE A 1 95 ? -4.025 14.583 29.555 1.00 96.88 95 PHE A C 1
ATOM 754 O O . PHE A 1 95 ? -3.163 15.236 28.987 1.00 96.88 95 PHE A O 1
ATOM 761 N N . GLN A 1 96 ? -5.160 15.130 30.001 1.00 96.38 96 GLN A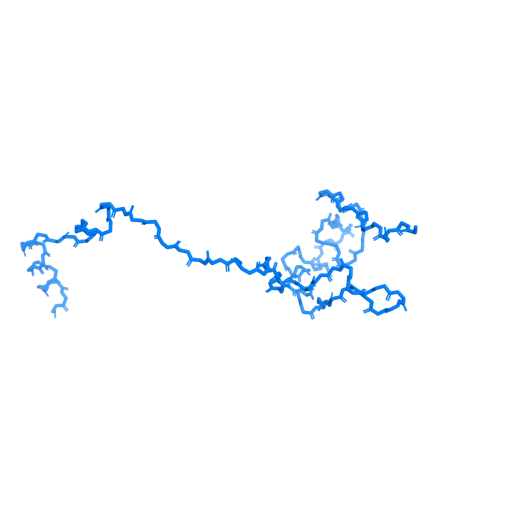 N 1
ATOM 762 C CA . GLN A 1 96 ? -5.426 16.569 29.929 1.00 96.38 96 GLN A CA 1
ATOM 763 C C . GLN A 1 96 ? -4.455 17.357 30.819 1.00 96.38 96 GLN A C 1
ATOM 765 O O . GLN A 1 96 ? -3.815 18.271 30.325 1.00 96.38 96 GLN A O 1
ATOM 770 N N . GLU A 1 97 ? -4.265 16.932 32.072 1.00 96.69 97 GLU A N 1
ATOM 771 C CA . GLU A 1 97 ? -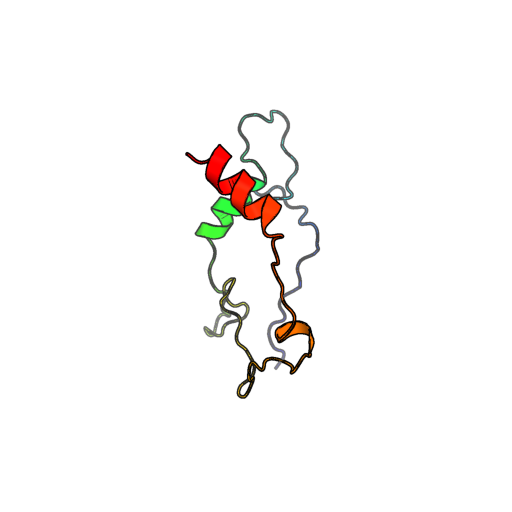3.342 17.573 33.026 1.00 96.69 97 GLU A CA 1
ATOM 772 C C . GLU A 1 97 ? -1.871 17.544 32.574 1.00 96.69 97 GLU A C 1
ATOM 774 O O . GLU A 1 97 ? -1.117 18.454 32.891 1.00 96.69 97 GLU A O 1
ATOM 779 N N . GLU A 1 98 ? -1.443 16.496 31.860 1.00 95.94 98 GLU A N 1
ATOM 780 C CA . GLU A 1 98 ? -0.080 16.394 31.309 1.00 95.94 98 GLU A CA 1
ATOM 781 C C . GLU A 1 98 ? 0.118 17.201 30.010 1.00 95.94 98 GLU A C 1
ATOM 783 O O . GLU A 1 98 ? 1.258 17.395 29.583 1.00 95.94 98 GLU A O 1
ATOM 788 N N . MET A 1 99 ? -0.970 17.602 29.345 1.00 93.12 99 MET A N 1
ATOM 789 C CA . MET A 1 99 ? -0.950 18.369 28.092 1.00 93.12 99 MET A CA 1
ATOM 790 C C . MET A 1 99 ? -1.074 19.883 28.303 1.00 93.12 99 MET A C 1
ATOM 792 O O . MET A 1 99 ? -0.784 20.629 27.362 1.00 93.12 99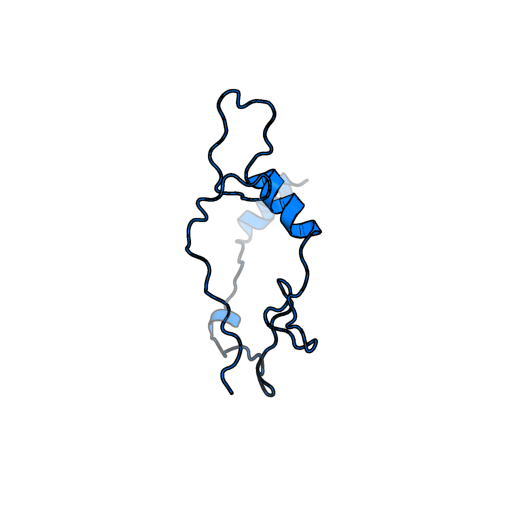 MET A O 1
ATOM 796 N N . ASP A 1 100 ? -1.522 20.300 29.488 1.00 81.62 100 ASP A N 1
ATOM 797 C CA . ASP A 1 100 ? -1.519 21.688 29.963 1.00 81.62 100 ASP A CA 1
ATOM 798 C C . ASP A 1 100 ? -0.116 22.107 30.450 1.00 81.62 100 ASP A C 1
ATOM 800 O O . ASP A 1 100 ? 0.276 23.268 30.177 1.00 81.62 100 ASP A O 1
#

InterPro domains:
  IPR012971 Nucleolar GTP-binding protein 2, N-terminal domain [PF08153] (43-99)
  IPR050755 TRAFAC YlqF/YawG GTPases, Ribosome Maturation [PTHR11089] (30-99)

Organism: Mus musculus (NCBI:txid10090)

Secondary structure (DSSP, 8-state):
-------PPPSS-----TT-TTPPPPSSTTSSPPHHHHHHHHHHT---EE-TTS-EEEPPTT-PPPPTT----PPP-GGGGS-SS---HHHHHHHHHHH-

Mean predicted aligned error: 9.53 Å

Nearest PDB structures (foldseek):
  8fl4-assembly1_NC  TM=8.037E-01  e=1.426E-13  Homo sapiens
  8ipy-assembly1_w  TM=7.879E-01  e=4.008E-12  Homo sapiens
  8fl0-assembly1_NC  TM=7.933E-01  e=4.135E-09  Homo sapiens
  7uui-assembly1_m  TM=8.090E-01  e=4.870E-04  Saccharomyces cerevisiae BY4741
  7v08-assembly1_m  TM=6.998E-01  e=3.488E-04  Saccharomyces cerevisiae BY4741

Solvent-accessible surface area (backbone atoms only — not comparable to full-atom values): 7026 Å² total; per-residue (Å²): 134,84,76,88,74,80,78,77,79,65,96,69,57,89,50,80,49,87,75,41,57,69,34,78,80,61,96,76,77,79,85,67,82,49,50,67,56,26,50,56,54,49,58,79,66,63,70,62,40,57,47,100,84,68,48,78,76,41,72,44,88,94,55,77,81,76,65,90,87,71,74,92,76,83,80,91,56,76,74,79,76,51,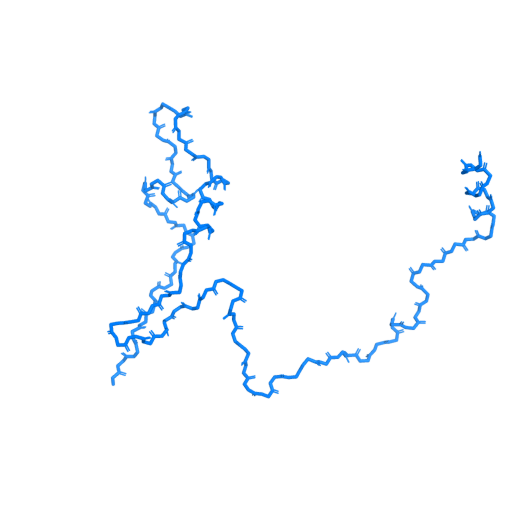87,87,78,86,81,55,68,72,60,52,52,52,52,51,66,75,72,108

pLDDT: mean 85.94, std 12.56, range [48.09, 97.0]

Radius of gyration: 25.87 Å; Cα contacts (8 Å, |Δi|>4): 47; chains: 1; bounding box: 57×40×69 Å

Sequence (100 aa):
MVKPKYKGRSTINRSAASTNPDRVQGAGGQNMRDRGTIRRLNMYRQKERRNSRGKVIKPLQYQSTVASGTVARVEPNIKWFGNTRVIKQASLQKFQEEMD

Foldseek 3Di:
DDDPDDPDDDPADADCDLLHLRHDQDDPRPPHDHSVRSVVVVLVVWDFDADPVRHTPGHTPPPDDDPPPDDDDDDDDPVVVDDPDDDDPVRVVVVVVVVD